Protein AF-A0A932MXF4-F1 (afdb_monomer)

Solvent-accessible surface area (backbone atoms only — not comparable to full-atom values): 7321 Å² total; per-residue (Å²): 139,80,82,81,78,80,76,83,71,74,85,43,70,65,66,78,63,47,51,67,60,51,51,53,53,49,54,52,53,50,50,53,50,50,36,51,74,74,35,55,86,91,65,28,84,71,89,75,71,57,73,86,89,43,76,81,86,74,60,99,81,62,87,75,84,89,74,87,54,59,45,97,85,64,49,67,68,75,78,71,79,55,59,69,37,73,69,37,93,79,62,80,58,84,86,83,79,78,90,63,95,54,89,90,110

Structure (mmCIF, N/CA/C/O backbone):
data_AF-A0A932MXF4-F1
#
_entry.id   AF-A0A932MXF4-F1
#
loop_
_atom_site.group_PDB
_atom_site.id
_atom_site.type_symbol
_atom_site.label_atom_id
_atom_site.label_alt_id
_atom_site.label_comp_id
_atom_site.label_asym_id
_atom_site.label_entity_id
_atom_site.label_seq_id
_atom_site.pdbx_PDB_ins_code
_atom_site.Cartn_x
_atom_site.Cartn_y
_atom_site.Cartn_z
_atom_site.occupancy
_atom_site.B_iso_or_equiv
_atom_site.auth_seq_id
_atom_site.auth_comp_id
_atom_site.auth_asym_id
_atom_site.auth_atom_id
_atom_site.pdbx_PDB_model_num
ATOM 1 N N . MET A 1 1 ? -15.266 -39.604 31.648 1.00 40.62 1 MET A N 1
ATOM 2 C CA . MET A 1 1 ? -15.345 -38.690 32.806 1.00 40.62 1 MET A CA 1
ATOM 3 C C . MET A 1 1 ? -15.812 -37.338 32.292 1.00 40.62 1 MET A C 1
ATOM 5 O O . MET A 1 1 ? -15.002 -36.565 31.802 1.00 40.62 1 MET A O 1
ATOM 9 N N . VAL A 1 2 ? -17.127 -37.118 32.263 1.00 46.28 2 VAL A N 1
ATOM 10 C CA . VAL A 1 2 ? -17.730 -35.884 31.740 1.00 46.28 2 VAL A CA 1
ATOM 11 C C . VAL A 1 2 ? -18.048 -35.017 32.946 1.00 46.28 2 VAL A C 1
ATOM 13 O O . VAL A 1 2 ? -18.872 -35.390 33.778 1.00 46.28 2 VAL A O 1
ATOM 16 N N . ILE A 1 3 ? -17.323 -33.915 33.097 1.00 54.59 3 ILE A N 1
ATOM 17 C CA . ILE A 1 3 ? -17.508 -33.000 34.219 1.00 54.59 3 ILE A CA 1
ATOM 18 C C . ILE A 1 3 ? -18.756 -32.174 33.901 1.00 54.59 3 ILE A C 1
ATOM 20 O O . ILE A 1 3 ? -18.709 -31.257 33.083 1.00 54.59 3 ILE A O 1
ATOM 24 N N . HIS A 1 4 ? -19.895 -32.521 34.501 1.00 46.56 4 HIS A N 1
ATOM 25 C CA . HIS A 1 4 ? -21.076 -31.664 34.474 1.00 46.56 4 HIS A CA 1
ATOM 26 C C . HIS A 1 4 ? -20.804 -30.433 35.342 1.00 46.56 4 HIS A C 1
ATOM 28 O O . HIS A 1 4 ? -21.003 -30.453 36.555 1.00 46.56 4 HIS A O 1
ATOM 34 N N . VAL A 1 5 ? -20.330 -29.354 34.717 1.00 64.81 5 VAL A N 1
ATOM 35 C CA . VAL A 1 5 ? -20.246 -28.037 35.354 1.00 64.81 5 VAL A CA 1
ATOM 36 C C . VAL A 1 5 ? -21.672 -27.517 35.520 1.00 64.81 5 VAL A C 1
ATOM 38 O O . VAL A 1 5 ? -22.255 -26.968 34.586 1.00 64.81 5 VAL A O 1
ATOM 41 N N . ARG A 1 6 ? -22.260 -27.708 36.705 1.00 52.44 6 ARG A N 1
ATOM 42 C CA . ARG A 1 6 ? -23.448 -26.953 37.111 1.00 52.44 6 ARG A CA 1
ATOM 43 C C . ARG A 1 6 ? -23.006 -25.504 37.320 1.00 52.44 6 ARG A C 1
ATOM 45 O O . ARG A 1 6 ? -22.401 -25.192 38.338 1.00 52.44 6 ARG A O 1
ATOM 52 N N . LYS A 1 7 ? -23.245 -24.629 36.338 1.00 57.06 7 LYS A N 1
ATOM 53 C CA . LYS A 1 7 ? -23.275 -23.190 36.609 1.00 57.06 7 LYS A CA 1
ATOM 54 C C . LYS A 1 7 ? -24.605 -22.918 37.293 1.00 57.06 7 LYS A C 1
ATOM 56 O O . LYS A 1 7 ? -25.637 -22.931 36.631 1.00 57.06 7 LYS A O 1
ATOM 61 N N . GLU A 1 8 ? -24.572 -22.724 38.603 1.00 56.47 8 GLU A N 1
ATOM 62 C CA . GLU A 1 8 ? -25.622 -21.986 39.298 1.00 56.47 8 GLU A CA 1
ATOM 63 C C . GLU A 1 8 ? -25.570 -20.568 38.728 1.00 56.47 8 GLU A C 1
ATOM 65 O O . GLU A 1 8 ? -24.743 -19.745 39.112 1.00 56.47 8 GLU A O 1
ATOM 70 N N . VAL A 1 9 ? -26.346 -20.331 37.670 1.00 64.25 9 VAL A N 1
ATOM 71 C CA . VAL A 1 9 ? -26.611 -18.974 37.214 1.00 64.25 9 VAL A CA 1
ATOM 72 C C . VAL A 1 9 ? -27.522 -18.414 38.289 1.00 64.25 9 VAL A C 1
ATOM 74 O O . VAL A 1 9 ? -28.660 -18.849 38.421 1.00 64.25 9 VAL A O 1
ATOM 77 N N . GLU A 1 10 ? -26.992 -17.538 39.135 1.00 58.88 10 GLU A N 1
ATOM 78 C CA . GLU A 1 10 ? -27.837 -16.735 40.005 1.00 58.88 10 GLU A CA 1
ATOM 79 C C . GLU A 1 10 ? -28.804 -15.964 39.105 1.00 58.88 10 GLU A C 1
ATOM 81 O O . GLU A 1 10 ? -28.415 -14.997 38.446 1.00 58.88 10 GLU A O 1
ATOM 86 N N . ASP A 1 11 ? -30.065 -16.409 39.076 1.00 57.94 11 ASP A N 1
ATOM 87 C CA . ASP A 1 11 ? -31.206 -15.772 38.406 1.00 57.94 11 ASP A CA 1
ATOM 88 C C . ASP A 1 11 ? -31.604 -14.479 39.141 1.00 57.94 11 ASP A C 1
ATOM 90 O O . ASP A 1 11 ? -32.764 -14.192 39.442 1.00 57.94 11 ASP A O 1
ATOM 94 N N . SER A 1 12 ? -30.604 -13.672 39.483 1.00 65.81 12 SER A N 1
ATOM 95 C CA . SER A 1 12 ? -30.803 -12.305 39.902 1.00 65.81 12 SER A CA 1
ATOM 96 C C . SER A 1 12 ? -31.312 -11.545 38.684 1.00 65.81 12 SER A C 1
ATOM 98 O O . SER A 1 12 ? -30.635 -11.464 37.657 1.00 65.81 12 SER A O 1
ATOM 100 N N . VAL A 1 13 ? -32.504 -10.955 38.806 1.00 64.88 13 VAL A N 1
ATOM 101 C CA . VAL A 1 13 ? -33.155 -10.108 37.785 1.00 64.88 13 VAL A CA 1
ATOM 102 C C . VAL A 1 13 ? -32.178 -9.066 37.204 1.00 64.88 13 VAL A C 1
ATOM 104 O O . VAL A 1 13 ? -32.268 -8.690 36.036 1.00 64.88 13 VAL A O 1
ATOM 107 N N . TYR A 1 14 ? -31.177 -8.663 37.994 1.00 65.12 14 TYR A N 1
ATOM 108 C CA . TYR A 1 14 ? -30.072 -7.801 37.581 1.00 65.12 14 TYR A CA 1
ATOM 109 C C . TYR A 1 14 ? -29.169 -8.396 36.492 1.00 65.12 14 TYR A C 1
ATOM 111 O O . TYR A 1 14 ? -28.849 -7.685 35.543 1.00 65.12 14 TYR A O 1
ATOM 119 N N . VAL A 1 15 ? -28.785 -9.670 36.588 1.00 63.41 15 VAL A N 1
ATOM 120 C CA . VAL A 1 15 ? -27.896 -10.341 35.621 1.00 63.41 15 VAL A CA 1
ATOM 121 C C . VAL A 1 15 ? -28.655 -10.688 34.334 1.00 63.41 15 VAL A C 1
ATOM 123 O O . VAL A 1 15 ? -28.111 -10.560 33.241 1.00 63.41 15 VAL A O 1
ATOM 126 N N . GLN A 1 16 ? -29.939 -11.048 34.436 1.00 68.62 16 GLN A N 1
ATOM 127 C CA . GLN A 1 16 ? -30.767 -11.400 33.274 1.00 68.62 16 GLN A CA 1
ATOM 128 C C . GLN A 1 16 ? -31.241 -10.186 32.458 1.00 68.62 16 GLN A C 1
ATOM 130 O O . GLN A 1 16 ? -31.515 -10.306 31.265 1.00 68.62 16 GLN A O 1
ATOM 135 N N . SER A 1 17 ? -31.313 -9.005 33.079 1.00 78.62 17 SER A N 1
ATOM 136 C CA . SER A 1 17 ? -31.677 -7.756 32.396 1.00 78.62 17 SER A CA 1
ATOM 137 C C . SER A 1 17 ? -30.553 -7.156 31.535 1.00 78.62 17 SER A C 1
ATOM 139 O O . SER A 1 17 ? -30.821 -6.228 30.773 1.00 78.62 17 SER A O 1
ATOM 141 N N . TYR A 1 18 ? -29.308 -7.647 31.654 1.00 80.31 18 TYR A N 1
ATOM 142 C CA . TYR A 1 18 ? -28.092 -7.127 30.992 1.00 80.31 18 TYR A CA 1
ATOM 143 C C . TYR A 1 18 ? -27.814 -5.618 31.198 1.00 80.31 18 TYR A C 1
ATOM 145 O O . TYR A 1 18 ? -26.917 -5.036 30.579 1.00 80.31 18 TYR A O 1
ATOM 153 N N . LEU A 1 19 ? -28.591 -4.946 32.053 1.00 84.12 19 LEU A N 1
ATOM 154 C CA . LEU A 1 19 ? -28.503 -3.513 32.320 1.00 84.12 19 LEU A CA 1
ATOM 155 C C . LEU A 1 19 ? -27.133 -3.066 32.861 1.00 84.12 19 LEU A C 1
ATOM 157 O O . LEU A 1 19 ? -26.639 -2.042 32.375 1.00 84.12 19 LEU A O 1
ATOM 161 N N . PRO A 1 20 ? -26.476 -3.765 33.812 1.00 83.56 20 PRO A N 1
ATOM 162 C CA . PRO A 1 20 ? -25.170 -3.320 34.298 1.00 83.56 20 PRO A CA 1
ATOM 163 C C . PRO A 1 20 ? -24.089 -3.389 33.209 1.00 83.56 20 PRO A C 1
ATOM 165 O O . PRO A 1 20 ? -23.222 -2.513 33.137 1.00 83.56 20 PRO A O 1
ATOM 168 N N . GLU A 1 21 ? -24.160 -4.364 32.307 1.00 86.88 21 GLU A N 1
ATOM 169 C CA . GLU A 1 21 ? -23.261 -4.499 31.163 1.00 86.88 21 GLU A CA 1
ATOM 170 C C . GLU A 1 21 ? -23.504 -3.397 30.127 1.00 86.88 21 GLU A C 1
ATOM 172 O O . GLU A 1 21 ? -22.545 -2.798 29.628 1.00 86.88 21 GLU A O 1
ATOM 177 N N . VAL A 1 22 ? -24.772 -3.074 29.848 1.00 89.94 22 VAL A N 1
ATOM 178 C CA . VAL A 1 22 ? -25.160 -1.982 28.941 1.00 89.94 22 VAL A CA 1
ATOM 179 C C . VAL A 1 22 ? -24.675 -0.636 29.476 1.00 89.94 22 VAL A C 1
ATOM 181 O O . VAL A 1 22 ? -24.031 0.120 28.748 1.00 89.94 22 VAL A O 1
ATOM 184 N N . VAL A 1 23 ? -24.901 -0.348 30.761 1.00 92.00 23 VAL A N 1
ATOM 185 C CA . VAL A 1 23 ? -24.431 0.889 31.405 1.00 92.00 23 VAL A CA 1
ATOM 186 C C . VAL A 1 23 ? -22.906 0.966 31.393 1.00 92.00 23 VAL A C 1
ATOM 188 O O . VAL A 1 23 ? -22.340 2.024 31.111 1.00 92.00 23 VAL A O 1
ATOM 191 N N . ARG A 1 24 ? -22.213 -0.154 31.625 1.00 89.38 24 ARG A N 1
ATOM 192 C CA . ARG A 1 24 ? -20.750 -0.213 31.533 1.00 89.38 24 ARG A CA 1
ATOM 193 C C . ARG A 1 24 ? -20.257 0.081 30.113 1.00 89.38 24 ARG A C 1
ATOM 195 O O . ARG A 1 24 ? -19.299 0.841 29.958 1.00 89.38 24 ARG A O 1
ATOM 202 N N . GLY A 1 25 ? -20.908 -0.478 29.092 1.00 92.25 25 GLY A N 1
ATOM 203 C CA . GLY A 1 25 ? -20.610 -0.218 27.682 1.00 92.25 25 GLY A CA 1
ATOM 204 C C . GLY A 1 25 ? -20.827 1.247 27.299 1.00 92.25 25 GLY A C 1
ATOM 205 O O . GLY A 1 25 ? -19.917 1.884 26.761 1.00 92.25 25 GLY A O 1
ATOM 206 N N . LEU A 1 26 ? -21.981 1.817 27.668 1.00 95.62 26 LEU A N 1
ATOM 207 C CA . LEU A 1 26 ? -22.264 3.242 27.481 1.00 95.62 26 LEU A CA 1
ATOM 208 C C . LEU A 1 26 ? -21.263 4.127 28.230 1.00 95.62 26 LEU A C 1
ATOM 210 O O . LEU A 1 26 ? -20.812 5.131 27.695 1.00 95.62 26 LEU A O 1
ATOM 214 N N . GLY A 1 27 ? -20.845 3.755 29.439 1.00 95.56 27 GLY A N 1
ATOM 215 C CA . GLY A 1 27 ? -19.850 4.515 30.196 1.00 95.56 27 GLY A CA 1
ATOM 216 C C . GLY A 1 27 ? -18.495 4.614 29.485 1.00 95.56 27 GLY A C 1
ATOM 217 O O . GLY A 1 27 ? -17.793 5.620 29.610 1.00 95.56 27 GLY A O 1
ATOM 218 N N . VAL A 1 28 ? -18.106 3.598 28.709 1.00 91.44 28 VAL A N 1
ATOM 219 C CA . VAL A 1 28 ? -16.885 3.638 27.886 1.00 91.44 28 VAL A CA 1
ATOM 220 C C . VAL A 1 28 ? -17.072 4.562 26.683 1.00 91.44 28 VAL A C 1
ATOM 222 O O . VAL A 1 28 ? -16.215 5.415 26.439 1.00 91.44 28 VAL A O 1
ATOM 225 N N . THR A 1 29 ? -18.185 4.444 25.954 1.00 91.12 29 THR A N 1
ATOM 226 C CA . THR A 1 29 ? -18.449 5.290 24.778 1.00 91.12 29 THR A CA 1
ATOM 227 C C . THR A 1 29 ? -18.586 6.758 25.166 1.00 91.12 29 THR A C 1
ATOM 229 O O . THR A 1 29 ? -17.958 7.612 24.540 1.00 91.12 29 THR A O 1
ATOM 232 N N . LEU A 1 30 ? -19.300 7.052 26.255 1.00 93.38 30 LEU A N 1
ATOM 233 C CA . LEU A 1 30 ? -19.461 8.401 26.788 1.00 93.38 30 LEU A CA 1
ATOM 234 C C . LEU A 1 30 ? -18.109 9.001 27.192 1.00 93.38 30 LEU A C 1
ATOM 236 O O . LEU A 1 30 ? -17.813 10.147 26.869 1.00 93.38 30 LEU A O 1
ATOM 240 N N . ARG A 1 31 ? -17.226 8.214 27.818 1.00 88.88 31 ARG A N 1
ATOM 241 C CA . ARG A 1 31 ? -15.865 8.653 28.164 1.00 88.88 31 ARG A CA 1
ATOM 242 C C . ARG A 1 31 ? -15.040 9.022 26.931 1.00 88.88 31 ARG A C 1
ATOM 244 O O . ARG A 1 31 ? -14.359 10.047 26.944 1.00 88.88 31 ARG A O 1
ATOM 251 N N . HIS A 1 32 ? -15.092 8.213 25.870 1.00 88.06 32 HIS A N 1
ATOM 252 C CA . HIS A 1 32 ? -14.420 8.535 24.608 1.00 88.06 32 HIS A CA 1
ATOM 253 C C . HIS A 1 32 ? -15.031 9.770 23.934 1.00 88.06 32 HIS A C 1
ATOM 255 O O . HIS A 1 32 ? -14.284 10.614 23.440 1.00 88.06 32 HIS A O 1
ATOM 261 N N . LEU A 1 33 ? -16.360 9.916 23.974 1.00 88.38 33 LEU A N 1
ATOM 262 C CA . LEU A 1 33 ? -17.085 11.080 23.466 1.00 88.38 33 LEU A CA 1
ATOM 263 C C . LEU A 1 33 ? -16.640 12.362 24.184 1.00 88.38 33 LEU A C 1
ATOM 265 O O . LEU A 1 33 ? -16.160 13.291 23.535 1.00 88.38 33 LEU A O 1
ATOM 269 N N . PHE A 1 34 ? -16.700 12.386 25.518 1.00 88.38 34 PHE A N 1
ATOM 270 C CA . PHE A 1 34 ? -16.280 13.534 26.322 1.00 88.38 34 PHE A CA 1
ATOM 271 C C . PHE A 1 34 ? -14.794 13.869 26.120 1.00 88.38 34 PHE A C 1
ATOM 273 O O . PHE A 1 34 ? -14.444 15.037 25.953 1.00 88.38 34 PHE A O 1
ATOM 280 N N . ARG A 1 35 ? -13.911 12.863 26.046 1.00 84.19 35 ARG A N 1
ATOM 281 C CA . ARG A 1 35 ? -12.476 13.080 25.789 1.00 84.19 35 ARG A CA 1
ATOM 282 C C . ARG A 1 35 ? -12.196 13.634 24.387 1.00 84.19 35 ARG A C 1
ATOM 284 O O . ARG A 1 35 ? -11.226 14.370 24.214 1.00 84.19 35 ARG A O 1
ATOM 291 N N . ASN A 1 36 ? -13.019 13.301 23.395 1.00 83.12 36 ASN A N 1
ATOM 292 C CA . ASN A 1 36 ? -12.872 13.798 22.02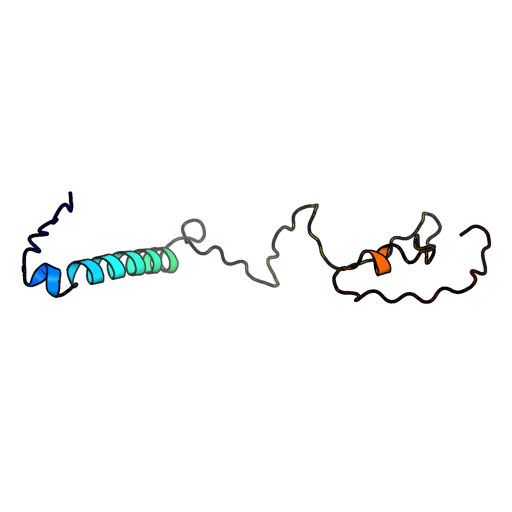8 1.00 83.12 36 ASN A CA 1
ATOM 293 C C . ASN A 1 36 ? -13.474 15.199 21.825 1.00 83.12 36 ASN A C 1
ATOM 295 O O . ASN A 1 36 ? -12.896 15.981 21.073 1.00 83.12 36 ASN A O 1
ATOM 299 N N . LEU A 1 37 ? -14.584 15.526 22.495 1.00 83.56 37 LEU A N 1
ATOM 300 C CA . LEU A 1 37 ? -15.241 16.840 22.417 1.00 83.56 37 LEU A CA 1
ATOM 301 C C . LEU A 1 37 ? -14.532 17.909 23.253 1.00 83.56 37 LEU A C 1
ATOM 303 O O . LEU A 1 37 ? -14.246 18.990 22.747 1.00 83.56 37 LEU A O 1
ATOM 307 N N . PHE A 1 38 ? -14.226 17.602 24.516 1.00 83.12 38 PHE A N 1
ATOM 308 C CA . PHE A 1 38 ? -13.707 18.578 25.482 1.00 83.12 38 PHE A CA 1
ATOM 309 C C . PHE A 1 38 ? -12.191 18.467 25.707 1.00 83.12 38 PHE A C 1
ATOM 311 O O . PHE A 1 38 ? -11.600 19.291 26.400 1.00 83.12 38 PHE A O 1
ATOM 318 N N . GLY A 1 39 ? -11.530 17.460 25.128 1.00 73.94 39 GLY A N 1
ATOM 319 C CA . GLY A 1 39 ? -10.078 17.311 25.202 1.00 73.94 39 GLY A CA 1
ATOM 320 C C . GLY A 1 39 ? -9.325 18.229 24.231 1.00 73.94 39 GLY A C 1
ATOM 321 O O . GLY A 1 39 ? -9.691 18.386 23.062 1.00 73.94 39 GLY A O 1
ATOM 322 N N . SER A 1 40 ? -8.197 18.783 24.685 1.00 65.38 40 SER A N 1
ATOM 323 C CA . SER A 1 40 ? -7.229 19.491 23.832 1.00 65.38 40 SER A CA 1
ATOM 324 C C . SER A 1 40 ? -6.723 18.604 22.683 1.00 65.38 40 SER A C 1
ATOM 326 O O . SER A 1 40 ? -6.684 17.381 22.818 1.00 65.38 40 SER A O 1
ATOM 328 N N . ARG A 1 41 ? -6.264 19.192 21.561 1.00 61.06 41 ARG A N 1
ATOM 329 C CA . ARG A 1 41 ? -5.763 18.442 20.377 1.00 61.06 41 ARG A CA 1
ATOM 330 C C . ARG A 1 41 ? -4.719 17.361 20.714 1.00 61.06 41 ARG A C 1
ATOM 332 O O . ARG A 1 41 ? -4.701 16.336 20.051 1.00 61.06 41 ARG A O 1
ATOM 339 N N . LYS A 1 42 ? -3.899 17.562 21.756 1.00 58.06 42 LYS A N 1
ATOM 340 C CA . LYS A 1 42 ? -2.879 16.605 22.238 1.00 58.06 42 LYS A CA 1
ATOM 341 C C . LYS A 1 42 ? -3.456 15.437 23.063 1.00 58.06 42 LYS A C 1
ATOM 343 O O . LYS A 1 42 ? -2.804 14.411 23.211 1.00 58.06 42 LYS A O 1
ATOM 348 N N . THR A 1 43 ? -4.665 15.592 23.603 1.00 59.72 43 THR A N 1
ATOM 349 C CA . THR A 1 43 ? -5.333 14.637 24.512 1.00 59.72 43 THR A CA 1
ATOM 350 C C . THR A 1 43 ? -6.486 13.886 23.836 1.00 59.72 43 THR A C 1
ATOM 352 O O . THR A 1 43 ? -6.912 12.836 24.337 1.00 59.72 43 THR A O 1
ATOM 355 N N . ARG A 1 44 ? -6.983 14.400 22.700 1.00 62.72 44 ARG A N 1
ATOM 356 C CA . ARG A 1 44 ? -7.973 13.719 21.860 1.00 62.72 44 ARG A CA 1
ATOM 357 C C . ARG A 1 44 ? -7.435 12.382 21.369 1.00 62.72 44 ARG A C 1
ATOM 359 O O . ARG A 1 44 ? -6.291 12.274 20.947 1.00 62.72 44 ARG A O 1
ATOM 366 N N . TYR A 1 45 ? -8.301 11.378 21.359 1.00 65.88 45 TYR A N 1
ATOM 367 C CA . TYR A 1 45 ? -7.998 10.049 20.831 1.00 65.88 45 TYR A CA 1
ATOM 368 C C . TYR A 1 45 ? -8.297 9.961 19.319 1.00 65.88 45 TYR A C 1
ATOM 370 O O . TYR A 1 45 ? -8.615 8.904 18.787 1.00 65.88 45 TYR A O 1
ATOM 378 N N . LEU A 1 46 ? -8.246 11.089 18.606 1.00 69.81 46 LEU A N 1
ATOM 379 C CA . LEU A 1 46 ? -8.517 11.152 17.173 1.00 69.81 46 LEU A CA 1
ATOM 380 C C . LEU A 1 46 ? -7.205 10.973 16.408 1.00 69.81 46 LEU A C 1
ATOM 382 O O . LEU A 1 46 ? -6.407 11.897 16.311 1.00 69.81 46 LEU A O 1
ATOM 386 N N . GLN A 1 47 ? -7.001 9.777 15.860 1.00 75.75 47 GLN A N 1
ATOM 387 C CA . GLN A 1 47 ? -5.862 9.429 14.995 1.00 75.75 47 GLN A CA 1
ATOM 388 C C . GLN A 1 47 ? -6.121 9.792 13.516 1.00 75.75 47 GLN A C 1
ATOM 390 O O . GLN A 1 47 ? -5.562 9.192 12.602 1.00 75.75 47 GLN A O 1
ATOM 395 N N . THR A 1 48 ? -7.032 10.731 13.261 1.00 85.19 48 THR A N 1
ATOM 396 C CA . THR A 1 48 ? -7.436 11.135 11.910 1.00 85.19 48 THR A CA 1
ATOM 397 C C . THR A 1 48 ? -6.442 12.133 11.330 1.00 85.19 48 THR A C 1
ATOM 399 O O . THR A 1 48 ? -6.131 13.127 11.982 1.00 85.19 48 THR A O 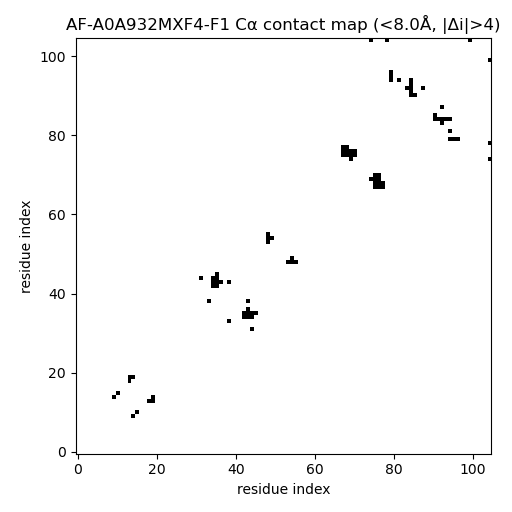1
ATOM 402 N N . ILE A 1 49 ? -6.017 11.905 10.090 1.00 86.88 49 ILE A N 1
ATOM 403 C CA . ILE A 1 49 ? -5.170 12.816 9.311 1.00 86.88 49 ILE A CA 1
ATOM 404 C C . ILE A 1 49 ? -6.074 13.618 8.368 1.00 86.88 49 ILE A C 1
ATOM 406 O O . ILE A 1 49 ? -6.976 13.040 7.753 1.00 86.88 49 ILE A O 1
ATOM 410 N N . ARG A 1 50 ? -5.856 14.931 8.246 1.00 88.50 50 ARG A N 1
ATOM 411 C CA . ARG A 1 50 ? -6.649 15.789 7.349 1.00 88.50 50 ARG A CA 1
ATOM 412 C C . ARG A 1 50 ? -6.122 15.736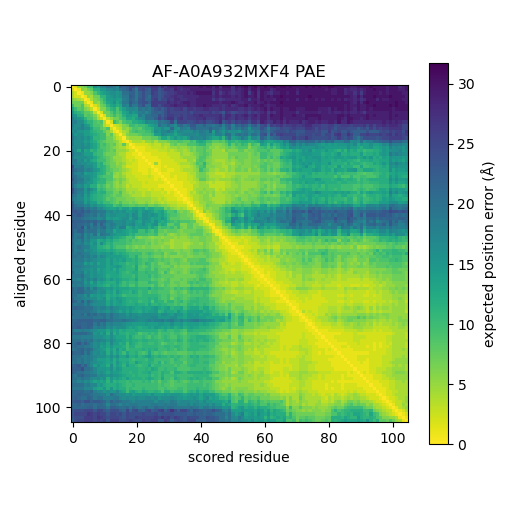 5.917 1.00 88.50 50 ARG A C 1
ATOM 414 O O . ARG A 1 50 ? -5.264 16.519 5.552 1.00 88.50 50 ARG A O 1
ATOM 421 N N . TYR A 1 51 ? -6.619 14.811 5.105 1.00 91.00 51 TYR A N 1
ATOM 422 C CA . TYR A 1 51 ? -6.269 14.768 3.683 1.00 91.00 51 TYR A CA 1
ATOM 423 C C . TYR A 1 51 ? -7.092 15.808 2.894 1.00 91.00 51 TYR A C 1
ATOM 425 O O . TYR A 1 51 ? -8.307 15.850 3.102 1.00 91.00 51 TYR A O 1
ATOM 433 N N . PRO A 1 52 ? -6.500 16.584 1.964 1.00 92.25 52 PRO A N 1
ATOM 434 C CA . PRO A 1 52 ? -5.147 16.459 1.404 1.00 92.25 52 PRO A CA 1
ATOM 435 C C . PRO A 1 52 ? -4.048 17.282 2.098 1.00 92.25 52 PRO A C 1
ATOM 437 O O . PRO A 1 52 ? -2.885 17.145 1.714 1.00 92.25 52 PRO A O 1
ATOM 440 N N . GLU A 1 53 ? -4.381 18.129 3.077 1.00 93.12 53 GLU A N 1
ATOM 441 C CA . GLU A 1 53 ? -3.433 19.077 3.684 1.00 93.12 53 GLU A CA 1
ATOM 442 C C . GLU A 1 53 ? -2.325 18.388 4.496 1.00 93.12 53 GLU A C 1
ATOM 444 O O . GLU A 1 53 ? -1.171 18.811 4.492 1.00 93.12 53 GLU A O 1
ATOM 449 N N . GLU A 1 54 ? -2.670 17.303 5.177 1.00 89.88 54 GLU A N 1
ATOM 450 C CA . GLU A 1 54 ? -1.778 16.436 5.928 1.00 89.88 54 GLU A CA 1
ATOM 451 C C . GLU A 1 54 ? -1.689 15.079 5.215 1.00 89.88 54 GLU A C 1
ATOM 453 O O . GLU A 1 54 ? -2.694 14.420 4.928 1.00 89.88 54 GLU A O 1
ATOM 458 N N . GLN A 1 55 ? -0.463 14.636 4.934 1.00 89.19 55 GLN A N 1
ATOM 459 C CA . GLN A 1 55 ? -0.197 13.343 4.309 1.00 89.19 55 GLN A CA 1
ATOM 460 C C . GLN A 1 55 ? 0.484 12.389 5.282 1.00 89.19 55 GLN A C 1
ATOM 462 O O . GLN A 1 55 ? 1.205 12.782 6.199 1.00 89.19 55 GLN A O 1
ATOM 467 N N . ARG A 1 56 ? 0.259 11.095 5.058 1.00 88.25 56 ARG A N 1
ATOM 468 C CA . ARG A 1 56 ? 0.895 10.027 5.830 1.00 88.25 56 ARG A CA 1
ATOM 469 C C . ARG A 1 56 ? 2.364 9.938 5.425 1.00 88.25 56 ARG A C 1
ATOM 471 O O . ARG A 1 56 ? 2.672 9.974 4.236 1.00 88.25 56 ARG A O 1
ATOM 478 N N . VAL A 1 57 ? 3.258 9.744 6.389 1.00 91.25 57 VAL A N 1
ATOM 479 C CA . VAL A 1 57 ? 4.664 9.452 6.087 1.00 91.25 57 VAL A CA 1
ATOM 480 C C . VAL A 1 57 ? 4.763 8.008 5.599 1.00 91.25 57 VAL A C 1
ATOM 482 O O . VAL A 1 57 ? 4.516 7.069 6.357 1.00 91.25 57 VAL A O 1
ATOM 485 N N . TYR A 1 58 ? 5.094 7.822 4.322 1.00 92.38 58 TYR A N 1
ATOM 486 C CA . TYR A 1 58 ? 5.306 6.493 3.756 1.00 92.38 58 TYR A CA 1
ATOM 487 C C . TYR A 1 58 ? 6.675 5.934 4.170 1.00 92.38 58 TYR A C 1
ATOM 489 O O . TYR A 1 58 ? 7.662 6.674 4.185 1.00 92.38 58 TYR A O 1
ATOM 497 N N . PRO A 1 59 ? 6.779 4.629 4.479 1.00 95.44 59 PRO A N 1
ATOM 498 C CA . PRO A 1 59 ? 8.070 4.009 4.748 1.00 95.44 59 PRO A CA 1
ATOM 499 C C . PRO A 1 59 ? 8.937 3.961 3.473 1.00 95.44 59 PRO A C 1
ATOM 501 O O . PRO A 1 59 ? 8.391 3.864 2.372 1.00 95.44 59 PRO A O 1
ATOM 504 N N . PRO A 1 60 ? 10.280 3.895 3.587 1.00 94.94 60 PRO A N 1
ATOM 505 C CA . PRO A 1 60 ? 11.181 3.825 2.427 1.00 94.94 60 PRO A CA 1
ATOM 506 C C . PRO A 1 60 ? 10.917 2.663 1.453 1.00 94.94 60 PRO A C 1
ATOM 508 O O . PRO A 1 60 ? 11.301 2.728 0.291 1.00 94.94 60 PRO A O 1
ATOM 511 N N . ARG A 1 61 ? 10.269 1.583 1.913 1.00 95.88 61 ARG A N 1
ATOM 512 C CA . ARG A 1 61 ? 9.925 0.391 1.111 1.00 95.88 61 ARG A CA 1
ATOM 513 C C . ARG A 1 61 ? 8.466 0.369 0.647 1.00 95.88 61 ARG A C 1
ATOM 515 O O . ARG A 1 61 ? 7.936 -0.695 0.331 1.00 95.88 61 ARG A O 1
ATOM 522 N N . TYR A 1 62 ? 7.793 1.515 0.654 1.00 96.31 62 TYR A N 1
ATOM 523 C CA . TYR A 1 62 ? 6.422 1.615 0.176 1.00 96.31 62 TYR A CA 1
ATOM 524 C C . TYR A 1 62 ? 6.329 1.236 -1.310 1.00 96.31 62 TYR A C 1
ATOM 526 O O . TYR A 1 62 ? 7.064 1.755 -2.150 1.00 96.31 62 TYR A O 1
ATOM 534 N N . ARG A 1 63 ? 5.418 0.315 -1.637 1.00 95.12 63 ARG A N 1
ATOM 535 C CA . ARG A 1 63 ? 5.158 -0.122 -3.013 1.00 95.12 63 ARG A CA 1
ATOM 536 C C . ARG A 1 63 ? 4.063 0.759 -3.608 1.00 95.12 63 ARG A C 1
ATOM 538 O O . ARG A 1 63 ? 2.885 0.535 -3.352 1.00 95.12 63 ARG A O 1
ATOM 545 N N . GLY A 1 64 ? 4.480 1.787 -4.341 1.00 94.12 64 GLY A N 1
ATOM 546 C CA . GLY A 1 64 ? 3.592 2.717 -5.037 1.00 94.12 64 GLY A CA 1
ATOM 547 C C . GLY A 1 64 ? 3.441 2.392 -6.522 1.00 94.12 64 GLY A C 1
ATOM 548 O O . GLY A 1 64 ? 3.417 1.235 -6.935 1.00 94.12 64 GLY A O 1
ATOM 549 N N . GLN A 1 65 ? 3.358 3.441 -7.335 1.00 94.50 65 GLN A N 1
ATOM 550 C CA . GLN A 1 65 ? 3.237 3.326 -8.783 1.00 94.50 65 GLN A CA 1
ATOM 551 C C . GLN A 1 65 ? 4.522 2.775 -9.423 1.00 94.50 65 GLN A C 1
ATOM 553 O O . GLN A 1 65 ? 5.633 3.210 -9.108 1.00 94.50 65 GLN A O 1
ATOM 558 N N . HIS A 1 66 ? 4.360 1.836 -10.357 1.00 93.75 66 HIS A N 1
ATOM 559 C CA . HIS A 1 66 ? 5.457 1.302 -11.162 1.00 93.75 66 HIS A CA 1
ATOM 560 C C . HIS A 1 66 ? 5.999 2.390 -12.100 1.00 93.75 66 HIS A C 1
ATOM 562 O O . HIS A 1 66 ? 5.229 3.080 -12.766 1.00 93.75 66 HIS A O 1
ATOM 568 N N . ARG A 1 67 ? 7.326 2.534 -12.168 1.00 93.38 67 ARG A N 1
ATOM 569 C CA . ARG A 1 67 ? 8.021 3.479 -13.057 1.00 93.38 67 ARG A CA 1
ATOM 570 C C . ARG A 1 67 ? 9.220 2.810 -13.712 1.00 93.38 67 ARG A C 1
ATOM 572 O O . ARG A 1 67 ? 9.932 2.048 -13.057 1.00 93.38 67 ARG A O 1
ATOM 579 N N . LEU A 1 68 ? 9.475 3.133 -14.976 1.00 93.31 68 LEU A N 1
ATOM 580 C CA . LEU A 1 68 ? 10.723 2.766 -15.639 1.00 93.31 68 LEU A CA 1
ATOM 581 C C . LEU A 1 68 ? 11.822 3.737 -15.207 1.00 93.31 68 LEU A C 1
ATOM 583 O O . LEU A 1 68 ? 11.627 4.952 -15.187 1.00 93.31 68 LEU A O 1
ATOM 587 N N . LEU A 1 69 ? 12.971 3.195 -14.813 1.00 92.00 69 LEU A N 1
ATOM 588 C CA . LEU A 1 69 ? 14.119 3.998 -14.409 1.00 92.00 69 LEU A CA 1
ATOM 589 C C . LEU A 1 69 ? 14.981 4.328 -15.635 1.00 92.00 69 LEU A C 1
ATOM 591 O O . LEU A 1 69 ? 15.289 3.409 -16.400 1.00 92.00 69 LEU A O 1
ATOM 595 N N . PRO A 1 70 ? 15.409 5.588 -15.809 1.00 93.06 70 PRO A N 1
ATOM 596 C CA . PRO A 1 70 ? 16.387 5.937 -16.828 1.00 93.06 70 PRO A CA 1
ATOM 597 C C . PRO A 1 70 ? 17.810 5.490 -16.433 1.00 93.06 70 PRO A C 1
ATOM 599 O O . PRO A 1 70 ? 18.132 5.274 -15.253 1.00 93.06 70 PRO A O 1
ATOM 602 N N . ARG A 1 71 ? 18.668 5.307 -17.438 1.00 90.56 71 ARG A N 1
ATOM 603 C CA . ARG A 1 71 ? 20.133 5.239 -17.324 1.00 90.56 71 ARG A CA 1
ATOM 604 C C . ARG A 1 71 ? 20.700 6.660 -17.148 1.00 90.56 71 ARG A C 1
ATOM 606 O O . ARG A 1 71 ? 19.942 7.628 -17.142 1.00 90.56 71 ARG A O 1
ATOM 613 N N . ALA A 1 72 ? 22.020 6.784 -16.990 1.00 90.94 72 ALA A N 1
ATOM 614 C CA . ALA A 1 72 ? 22.691 8.088 -16.923 1.00 90.94 72 ALA A CA 1
ATOM 615 C C . ALA A 1 72 ? 22.430 8.940 -18.182 1.00 90.94 72 ALA A C 1
ATOM 617 O O . ALA A 1 72 ? 22.232 10.144 -18.071 1.00 90.94 72 ALA A O 1
ATOM 618 N N . ASP A 1 73 ? 22.305 8.289 -19.341 1.00 88.25 73 ASP A N 1
ATOM 619 C CA . ASP A 1 73 ? 22.073 8.934 -20.641 1.00 88.25 73 ASP A CA 1
ATOM 620 C C . ASP A 1 73 ? 20.592 9.269 -20.908 1.00 88.25 73 ASP A C 1
ATOM 622 O O . ASP A 1 73 ? 20.221 9.651 -22.014 1.00 88.25 73 ASP A O 1
ATOM 626 N N . GLY A 1 74 ? 19.702 9.054 -19.932 1.00 88.81 74 GLY A N 1
ATOM 627 C CA . GLY A 1 74 ? 18.259 9.285 -20.074 1.00 88.81 74 GLY A CA 1
ATOM 628 C C . GLY A 1 74 ? 17.481 8.169 -20.786 1.00 88.81 74 GLY A C 1
ATOM 629 O O . GLY A 1 74 ? 16.254 8.141 -20.698 1.00 88.81 74 GLY A O 1
ATOM 630 N N . SER A 1 75 ? 18.155 7.204 -21.422 1.00 88.38 75 SER A N 1
ATOM 631 C CA . SER A 1 75 ? 17.509 6.023 -22.021 1.00 88.38 75 SER A CA 1
ATOM 632 C C . SER A 1 75 ? 16.861 5.121 -20.953 1.00 88.38 75 SER A C 1
ATOM 634 O O . SER A 1 75 ? 17.362 5.042 -19.828 1.00 88.38 75 SER A O 1
ATOM 636 N N . PRO A 1 76 ? 15.751 4.416 -21.242 1.00 90.56 76 PRO A N 1
ATOM 637 C CA . PRO A 1 76 ? 15.141 3.505 -20.274 1.00 90.56 76 PRO A CA 1
ATOM 638 C C . PRO A 1 76 ? 16.066 2.315 -19.979 1.00 90.56 76 PRO A C 1
ATOM 640 O O . PRO A 1 76 ? 16.702 1.781 -20.877 1.00 90.56 76 PRO A O 1
ATOM 643 N N . ARG A 1 77 ? 16.108 1.837 -18.728 1.00 91.31 77 ARG A N 1
ATOM 644 C CA . ARG A 1 77 ? 16.853 0.612 -18.354 1.00 91.31 77 ARG A CA 1
ATOM 645 C C . ARG A 1 77 ? 16.209 -0.690 -18.838 1.00 91.31 77 ARG A C 1
ATOM 647 O O . ARG A 1 77 ? 16.815 -1.750 -18.718 1.00 91.31 77 ARG A O 1
ATOM 654 N N . CYS A 1 78 ? 14.960 -0.634 -19.288 1.00 92.38 78 CYS A N 1
ATOM 655 C CA . CYS A 1 78 ? 14.249 -1.801 -19.793 1.00 92.38 78 CYS A CA 1
ATOM 656 C C . CYS A 1 78 ? 14.842 -2.230 -21.141 1.00 92.38 78 CYS A C 1
ATOM 658 O O . CYS A 1 78 ? 14.926 -1.406 -22.043 1.00 92.38 78 CYS A O 1
ATOM 660 N N . VAL A 1 79 ? 15.180 -3.513 -21.280 1.00 91.56 79 VAL A N 1
ATOM 661 C CA . VAL A 1 79 ? 15.693 -4.127 -22.524 1.00 91.56 79 VAL A CA 1
ATOM 662 C C . VAL A 1 79 ? 14.668 -5.060 -23.181 1.00 91.56 79 VAL A C 1
ATOM 664 O O . VAL A 1 79 ? 15.020 -5.935 -23.959 1.00 91.56 79 VAL A O 1
ATOM 667 N N . ALA A 1 80 ? 13.395 -4.943 -22.789 1.00 94.31 80 ALA A N 1
ATOM 668 C CA . ALA A 1 80 ? 12.317 -5.824 -23.238 1.00 94.31 80 ALA A CA 1
ATOM 669 C C . ALA A 1 80 ? 12.620 -7.333 -23.064 1.00 94.31 80 ALA A C 1
ATOM 671 O O . ALA A 1 80 ? 12.250 -8.145 -23.897 1.00 94.31 80 ALA A O 1
ATOM 672 N N . CYS A 1 81 ? 13.251 -7.738 -21.951 1.00 94.62 81 CYS A N 1
ATOM 673 C CA . CYS A 1 81 ? 13.580 -9.148 -21.673 1.00 94.62 81 CYS A CA 1
ATOM 674 C C . CYS A 1 81 ? 12.394 -10.020 -21.226 1.00 94.62 81 CYS A C 1
ATOM 676 O O . CYS A 1 81 ? 12.580 -11.198 -20.936 1.00 94.62 81 CYS A O 1
ATOM 678 N N . TYR A 1 82 ? 11.197 -9.447 -21.077 1.00 96.38 82 TYR A N 1
ATOM 679 C CA . TYR A 1 82 ? 9.974 -10.129 -20.626 1.00 96.38 82 TYR A CA 1
ATOM 680 C C . TYR A 1 82 ? 9.980 -10.712 -19.200 1.00 96.38 82 TYR A C 1
ATOM 682 O O . TYR A 1 82 ? 8.929 -11.126 -18.722 1.00 96.38 82 TYR A O 1
ATOM 690 N N . MET A 1 83 ? 11.089 -10.660 -18.453 1.00 96.75 83 MET A N 1
ATOM 691 C CA . MET A 1 83 ? 11.180 -11.250 -17.106 1.00 96.75 83 MET A CA 1
ATOM 692 C C . MET A 1 83 ? 10.129 -10.714 -16.124 1.00 96.75 83 MET A C 1
ATOM 694 O O . MET A 1 83 ? 9.567 -11.475 -15.341 1.00 96.75 83 MET A O 1
ATOM 698 N N . CYS A 1 84 ? 9.842 -9.409 -16.158 1.00 96.56 84 CYS A N 1
ATOM 699 C CA . CYS A 1 84 ? 8.825 -8.811 -15.292 1.00 96.56 84 CYS A CA 1
ATOM 700 C C . CYS A 1 84 ? 7.401 -9.236 -15.675 1.00 96.56 84 CYS A C 1
ATOM 702 O O . CYS A 1 84 ? 6.580 -9.422 -14.781 1.00 96.56 84 CYS A O 1
ATOM 704 N N . ALA A 1 85 ? 7.122 -9.425 -16.969 1.00 97.25 85 ALA A N 1
ATOM 705 C CA . ALA A 1 85 ? 5.835 -9.925 -17.443 1.00 97.25 85 ALA A CA 1
ATOM 706 C C . ALA A 1 85 ? 5.626 -11.384 -17.025 1.00 97.25 85 ALA A C 1
ATOM 708 O O . ALA A 1 85 ? 4.588 -11.708 -16.455 1.00 97.25 85 ALA A O 1
ATOM 709 N N . THR A 1 86 ? 6.647 -12.227 -17.197 1.00 97.25 86 THR A N 1
ATOM 710 C CA . THR A 1 86 ? 6.621 -13.636 -16.782 1.00 97.25 86 THR A CA 1
ATOM 711 C C . THR A 1 86 ? 6.477 -13.798 -15.268 1.00 97.25 86 THR A C 1
ATOM 713 O O . THR A 1 86 ? 5.761 -14.679 -14.808 1.00 97.25 86 THR A O 1
ATOM 716 N N . ALA A 1 87 ? 7.134 -12.948 -14.473 1.00 97.81 87 ALA A N 1
ATOM 717 C CA . ALA A 1 87 ? 7.063 -13.010 -13.012 1.00 97.81 87 ALA A CA 1
ATOM 718 C C . ALA A 1 87 ? 5.775 -12.400 -12.424 1.00 97.81 87 ALA A C 1
ATOM 720 O O . ALA A 1 87 ? 5.551 -12.498 -11.216 1.00 97.81 87 ALA A O 1
ATOM 721 N N . CYS A 1 88 ? 4.952 -11.723 -13.231 1.00 97.69 88 CYS A N 1
ATOM 722 C CA . CYS A 1 88 ? 3.766 -11.032 -12.742 1.00 97.69 88 CYS A CA 1
ATOM 723 C C . CYS A 1 88 ? 2.658 -12.037 -12.379 1.00 97.69 88 CYS A C 1
ATOM 725 O O . CYS A 1 88 ? 2.116 -12.681 -13.274 1.00 97.69 88 CYS A O 1
ATOM 727 N N . PRO A 1 89 ? 2.222 -12.122 -11.107 1.00 98.06 89 PRO A N 1
ATOM 728 C CA . PRO A 1 89 ? 1.180 -13.072 -10.709 1.00 98.06 89 PRO A CA 1
ATOM 729 C C . PRO A 1 89 ? -0.206 -12.720 -11.267 1.00 98.06 89 PRO A C 1
ATOM 731 O O . PRO A 1 89 ? -1.072 -13.582 -11.363 1.00 98.06 89 PRO A O 1
ATOM 734 N N . ALA A 1 90 ? -0.426 -11.450 -11.616 1.00 97.88 90 ALA A N 1
ATOM 735 C CA . ALA A 1 90 ? -1.691 -10.949 -12.147 1.00 97.88 90 ALA A CA 1
ATOM 736 C C . ALA A 1 90 ? -1.706 -10.851 -13.682 1.00 97.88 90 ALA A C 1
ATOM 738 O O . ALA A 1 90 ? -2.699 -10.391 -14.236 1.00 97.88 90 ALA A O 1
ATOM 739 N N . TYR A 1 91 ? -0.608 -11.214 -14.359 1.00 96.31 91 TYR A N 1
ATOM 740 C CA . TYR A 1 91 ? -0.453 -11.107 -15.815 1.00 96.31 91 TYR A CA 1
ATOM 741 C C . TYR A 1 91 ? -0.867 -9.739 -16.401 1.00 96.31 91 TYR A C 1
ATOM 743 O O . TYR A 1 91 ? -1.377 -9.652 -17.513 1.00 96.31 91 TYR A O 1
ATOM 751 N N . CYS A 1 92 ? -0.645 -8.645 -15.660 1.00 97.06 92 CYS A N 1
ATOM 752 C CA . CYS A 1 92 ? -1.068 -7.295 -16.058 1.00 97.06 92 CYS A CA 1
ATOM 753 C C . CYS A 1 92 ? 0.001 -6.496 -16.826 1.00 97.06 92 CYS A C 1
ATOM 755 O O . CYS A 1 92 ? -0.214 -5.331 -17.155 1.00 97.06 92 CYS A O 1
ATOM 757 N N . ILE A 1 93 ? 1.163 -7.098 -17.096 1.00 97.12 93 ILE A N 1
ATOM 758 C CA . ILE A 1 93 ? 2.275 -6.465 -17.809 1.00 97.12 93 ILE A CA 1
ATOM 759 C C . ILE A 1 93 ? 2.320 -7.019 -19.231 1.00 97.12 93 ILE A C 1
ATOM 761 O O . ILE A 1 93 ? 2.507 -8.217 -19.428 1.00 97.12 93 ILE A O 1
ATOM 765 N N . HIS A 1 94 ? 2.205 -6.128 -20.213 1.00 96.12 94 HIS A N 1
ATOM 766 C CA . HIS A 1 94 ? 2.312 -6.447 -21.633 1.00 96.12 94 HIS A CA 1
ATOM 767 C C . HIS A 1 94 ? 3.500 -5.702 -22.250 1.00 96.12 94 HIS A C 1
ATOM 769 O O . HIS A 1 94 ? 3.680 -4.509 -22.005 1.00 96.12 94 HIS A O 1
ATOM 775 N N . ILE A 1 95 ? 4.324 -6.405 -23.030 1.00 96.25 95 ILE A N 1
A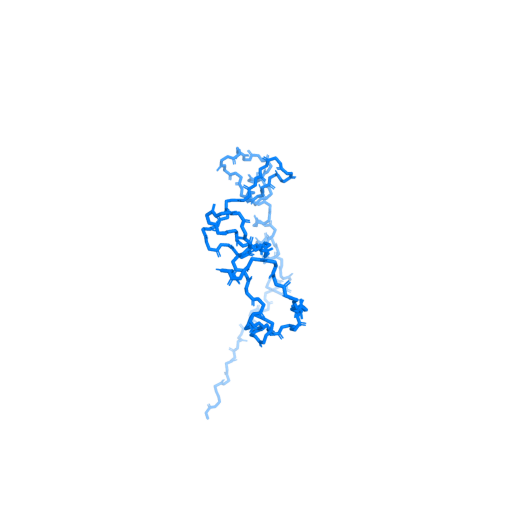TOM 776 C CA . ILE A 1 95 ? 5.553 -5.870 -23.628 1.00 96.25 95 ILE A CA 1
ATOM 777 C C . ILE A 1 95 ? 5.584 -6.261 -25.105 1.00 96.25 95 ILE A C 1
ATOM 779 O O . ILE A 1 95 ? 5.376 -7.421 -25.447 1.00 96.25 95 ILE A O 1
ATOM 783 N N . VAL A 1 96 ? 5.884 -5.301 -25.977 1.00 94.94 96 VAL A N 1
ATOM 784 C CA . VAL A 1 96 ? 6.159 -5.537 -27.400 1.00 94.94 96 VAL A CA 1
ATOM 785 C C . VAL A 1 96 ? 7.552 -4.989 -27.676 1.00 94.94 96 VAL A C 1
ATOM 787 O O . VAL A 1 96 ? 7.778 -3.789 -27.530 1.00 94.94 96 VAL A O 1
ATOM 790 N N . ALA A 1 97 ? 8.496 -5.874 -27.990 1.00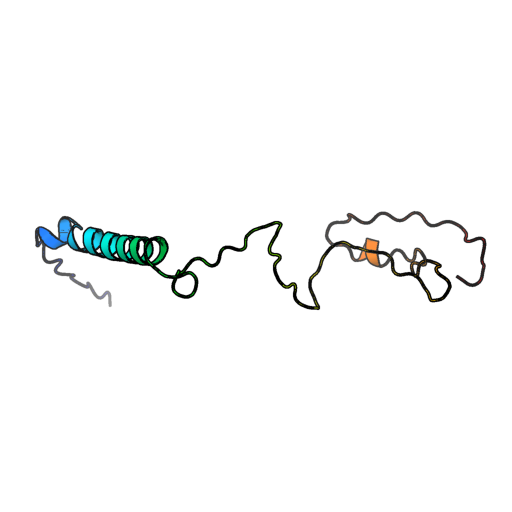 92.81 97 ALA A N 1
ATOM 791 C CA . ALA A 1 97 ? 9.864 -5.490 -28.305 1.00 92.81 97 ALA A CA 1
ATOM 792 C C . ALA A 1 97 ? 9.962 -4.939 -29.734 1.00 92.81 97 ALA A C 1
ATOM 794 O O . ALA A 1 97 ? 9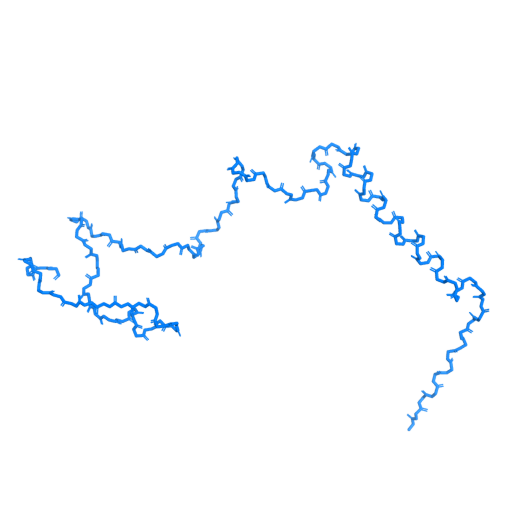.255 -5.390 -30.635 1.00 92.81 97 ALA A O 1
ATOM 795 N N . ALA A 1 98 ? 10.862 -3.978 -29.927 1.00 90.38 98 ALA A N 1
ATOM 796 C CA . ALA A 1 98 ? 11.211 -3.406 -31.219 1.00 90.38 98 ALA A CA 1
ATOM 797 C C . ALA A 1 98 ? 12.718 -3.129 -31.262 1.00 90.38 98 ALA A C 1
ATOM 799 O O . ALA A 1 98 ? 13.371 -3.058 -30.217 1.00 90.38 98 ALA A O 1
ATOM 800 N N . GLU A 1 99 ? 13.262 -2.980 -32.468 1.00 88.94 99 GLU A N 1
ATOM 801 C CA . GLU A 1 99 ? 14.671 -2.655 -32.657 1.00 88.94 99 GLU A CA 1
ATOM 802 C C . GLU A 1 99 ? 14.971 -1.225 -32.189 1.00 88.94 99 GLU A C 1
ATOM 804 O O . GLU A 1 99 ? 14.226 -0.281 -32.467 1.00 88.94 99 GLU A O 1
ATOM 809 N N . SER A 1 100 ? 16.064 -1.075 -31.442 1.00 83.50 100 SER A N 1
ATOM 810 C CA . SER A 1 100 ? 16.547 0.220 -30.979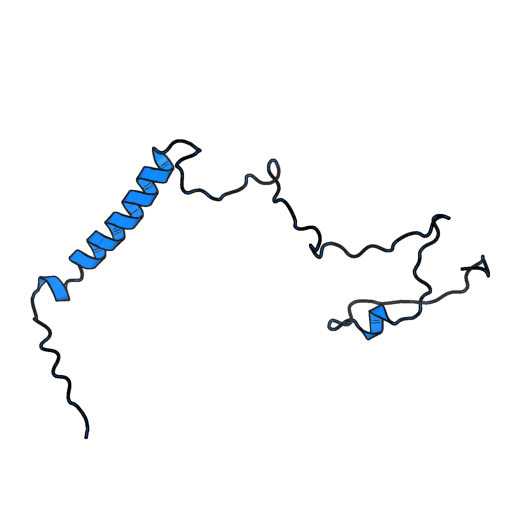 1.00 83.50 100 SER A CA 1
ATOM 811 C C . SER A 1 100 ? 17.465 0.851 -32.034 1.00 83.50 100 SER A C 1
ATOM 813 O O . SER A 1 100 ? 18.380 0.179 -32.507 1.00 83.50 100 SER A O 1
ATOM 815 N N . PRO A 1 101 ? 17.329 2.157 -32.336 1.00 84.75 101 PRO A N 1
ATOM 816 C CA . PRO A 1 101 ? 18.267 2.872 -33.207 1.00 84.75 101 PRO A CA 1
ATOM 817 C C . PRO A 1 101 ? 19.699 2.928 -32.659 1.00 84.75 101 PRO A C 1
ATOM 819 O O . PRO A 1 101 ? 20.649 3.126 -33.412 1.00 84.75 101 PRO A O 1
ATOM 822 N N . ASN A 1 102 ? 19.856 2.809 -31.339 1.00 81.50 102 ASN A N 1
ATOM 823 C CA . ASN A 1 102 ? 21.158 2.769 -30.698 1.00 81.50 102 ASN A CA 1
ATOM 824 C C . ASN A 1 102 ? 21.514 1.301 -30.383 1.00 81.50 102 ASN A C 1
ATOM 826 O O . ASN A 1 102 ? 20.833 0.696 -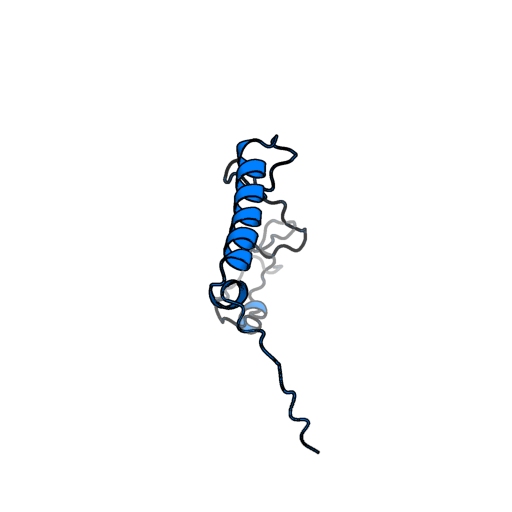29.552 1.00 81.50 102 ASN A O 1
ATOM 830 N N . PRO A 1 103 ? 22.573 0.740 -30.996 1.00 78.50 103 PRO A N 1
ATOM 831 C CA . PRO A 1 103 ? 22.972 -0.657 -30.809 1.00 78.50 103 PRO A CA 1
ATOM 832 C C . PRO A 1 103 ? 23.659 -0.928 -29.462 1.00 78.50 103 PRO A C 1
ATOM 834 O O . PRO A 1 103 ? 23.945 -2.076 -29.139 1.00 78.50 103 PRO A O 1
ATOM 837 N N . SER A 1 104 ? 23.960 0.115 -28.682 1.00 73.19 104 SER A N 1
ATOM 838 C CA . SER A 1 104 ? 24.602 -0.012 -27.367 1.00 73.19 104 SER A CA 1
ATOM 839 C C . SER A 1 104 ? 23.621 -0.110 -26.190 1.00 73.19 104 SER A C 1
ATOM 841 O O . SER A 1 104 ? 24.072 -0.170 -25.044 1.00 73.19 104 SER A O 1
ATOM 843 N N . ILE A 1 105 ? 22.301 -0.127 -26.438 1.00 67.12 105 ILE A N 1
ATOM 844 C CA . ILE A 1 105 ? 21.261 -0.167 -25.387 1.00 67.12 105 ILE A CA 1
ATOM 845 C C . ILE A 1 105 ? 20.373 -1.40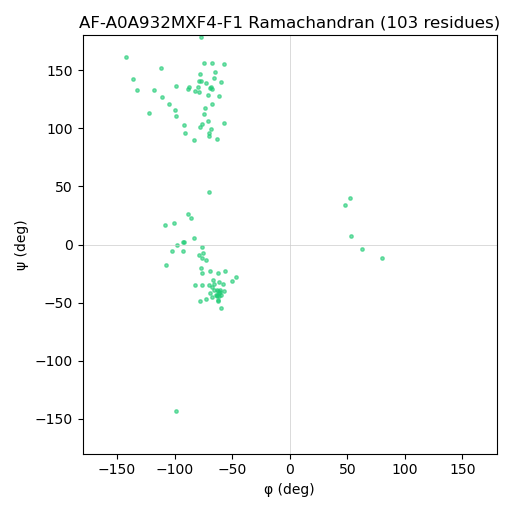0 -25.393 1.00 67.12 105 ILE A C 1
ATOM 847 O O . ILE A 1 105 ? 20.145 -1.974 -26.476 1.00 67.12 105 ILE A O 1
#

Radius of gyration: 31.21 Å; Cα contacts (8 Å, |Δi|>4): 46; chains: 1; bounding box: 58×58×73 Å

Nearest PDB structures (foldseek):
  5xtb-assembly1_B  TM=6.562E-01  e=2.592E-04  Homo sapiens
  6zkc-assembly1_9  TM=6.657E-01  e=1.140E-03  Ovis aries
  8olt-assembly1_I  TM=6.365E-01  e=9.228E-04  Mus musculus
  8esz-assembly1_S8  TM=7.081E-01  e=4.675E-03  Drosophila melanogaster
  8gym-assembly1_s8  TM=6.251E-01  e=2.057E-02  Tetrahymena thermophila SB210

pLDDT: mean 83.5, std 14.24, range [40.62, 98.06]

Secondary structure (DSSP, 8-state):
------------HHHHT-HHHHHHHHHHHHHHHHHHHSS-TTT-------TTTS-----TT------PPB-TTS-BS-----HHHHT-TT----------SSTT-

Foldseek 3Di:
DDDPPPDPPPVPVVVVVCVVVVVVVVVVVVVLVCQQPVPDPVRHPDPDADPPVGDDDDDPPDDDDDDFDADPVRHTPDPQPCPCCVPDPVSPDDDDDDDDPDPVD

Sequence (105 aa):
MVIHVRKEVEDSVYVQSYLPEVVRGLGVTLRHLFRNLFGSRKTRYLQTIRYPEEQRVYPPRYRGQHRLLPRADGSPRCVACYMCATACPAYCIHIVAAESPNPSI

Mean predicted aligned error: 11.6 Å